Protein AF-D9W3K4-F1 (afdb_monomer)

Nearest PDB structures (foldseek):
  7rah-assembly1_E  TM=6.474E-01  e=9.647E-01  Bordetella pertussis
  3hda-assembly1_P  TM=4.214E-01  e=2.212E+00  Dickeya chrysanthemi
  6ria-assembly1_P  TM=2.589E-01  e=3.083E+00  Thermus thermophilus

pLDDT: mean 87.15, std 13.41, range [36.34, 98.5]

Sequence (123 aa):
MHGTGHTVLCAGEGVTRIVADLGDRNDTAQNDTDLPSDLVGGLGNDILVGGDGPDRLTDSDGWTTATVITVTMVGRGGNDTVISRNGGFDRISCGPGFDVLVADRAPRDSLVLPNTCEFVQRF

Structure (mmCIF, N/CA/C/O backbone):
data_AF-D9W3K4-F1
#
_entry.id   AF-D9W3K4-F1
#
loop_
_atom_site.group_PDB
_atom_site.id
_atom_site.type_symbol
_atom_site.label_atom_id
_atom_site.label_alt_id
_atom_site.label_comp_id
_atom_site.label_asym_id
_atom_site.label_entity_id
_atom_site.label_seq_id
_atom_site.pdbx_PDB_ins_code
_atom_site.Cartn_x
_atom_site.Cartn_y
_atom_site.Cartn_z
_atom_site.occupancy
_atom_site.B_iso_or_equiv
_atom_site.auth_seq_id
_atom_site.auth_comp_id
_atom_site.auth_asym_id
_atom_site.auth_atom_id
_atom_site.pdbx_PDB_model_num
ATOM 1 N N . MET A 1 1 ? -10.224 -1.673 -22.204 1.00 36.34 1 MET A N 1
ATOM 2 C CA . MET A 1 1 ? -11.403 -2.443 -21.763 1.00 36.34 1 MET A CA 1
ATOM 3 C C . MET A 1 1 ? -11.210 -2.667 -20.277 1.00 36.34 1 MET A C 1
ATOM 5 O O . MET A 1 1 ? -10.192 -3.229 -19.905 1.00 36.34 1 MET A O 1
ATOM 9 N N . HIS A 1 2 ? -12.073 -2.061 -19.466 1.00 45.84 2 HIS A N 1
ATOM 10 C CA . HIS A 1 2 ? -12.014 -2.046 -18.003 1.00 45.84 2 HIS A CA 1
ATOM 11 C C . HIS A 1 2 ? -12.494 -3.417 -17.501 1.00 45.84 2 HIS A C 1
ATOM 13 O O . HIS A 1 2 ? -13.561 -3.860 -17.933 1.00 45.84 2 HIS A O 1
ATOM 19 N N . GLY A 1 3 ? -11.703 -4.108 -16.678 1.00 46.69 3 GLY A N 1
ATOM 20 C CA . GLY A 1 3 ? -12.115 -5.367 -16.054 1.00 46.69 3 GLY A CA 1
ATOM 21 C C . GLY A 1 3 ? -13.370 -5.158 -15.206 1.00 46.69 3 GLY A C 1
ATOM 22 O O . GLY A 1 3 ? -13.566 -4.093 -14.623 1.00 46.69 3 GLY A O 1
ATOM 23 N N . THR A 1 4 ? -14.260 -6.146 -15.186 1.00 59.69 4 THR A N 1
ATOM 24 C CA . THR A 1 4 ? -15.445 -6.143 -14.325 1.00 59.69 4 THR A CA 1
ATOM 25 C C . THR A 1 4 ? -14.991 -6.085 -12.870 1.00 59.69 4 THR A C 1
ATOM 27 O O . THR A 1 4 ? -14.401 -7.048 -12.392 1.00 59.69 4 THR A O 1
ATOM 30 N N . GLY A 1 5 ? -15.231 -4.968 -12.178 1.00 59.25 5 GLY A N 1
ATOM 31 C CA . GLY A 1 5 ? -14.901 -4.849 -10.759 1.00 59.25 5 GLY A CA 1
ATOM 32 C C . GLY A 1 5 ? -15.585 -5.955 -9.954 1.00 59.25 5 GLY A C 1
ATOM 33 O O . GLY A 1 5 ? -16.790 -6.173 -10.089 1.00 59.25 5 GLY A O 1
ATOM 34 N N . HIS A 1 6 ? -14.815 -6.673 -9.143 1.00 65.12 6 HIS A N 1
ATOM 35 C CA . HIS A 1 6 ? -15.345 -7.643 -8.195 1.00 65.12 6 HIS A CA 1
ATOM 36 C C . HIS A 1 6 ? -15.690 -6.907 -6.895 1.00 65.12 6 HIS A C 1
ATOM 38 O O . HIS A 1 6 ? -14.830 -6.273 -6.295 1.00 65.12 6 HIS A O 1
ATOM 44 N N . THR A 1 7 ? -16.954 -6.960 -6.465 1.00 66.56 7 THR A N 1
ATOM 45 C CA . THR A 1 7 ? -17.395 -6.368 -5.192 1.00 66.56 7 THR A CA 1
ATOM 46 C C . THR A 1 7 ? -17.597 -7.464 -4.154 1.00 66.56 7 THR A C 1
ATOM 48 O O . THR A 1 7 ? -18.355 -8.406 -4.388 1.00 66.56 7 THR A O 1
ATOM 51 N N . VAL A 1 8 ? -16.956 -7.319 -2.994 1.00 64.44 8 VAL A N 1
ATOM 52 C CA . VAL A 1 8 ? -17.142 -8.184 -1.822 1.00 64.44 8 VAL A CA 1
ATOM 53 C C . VAL A 1 8 ? -17.840 -7.370 -0.733 1.00 64.44 8 VAL A C 1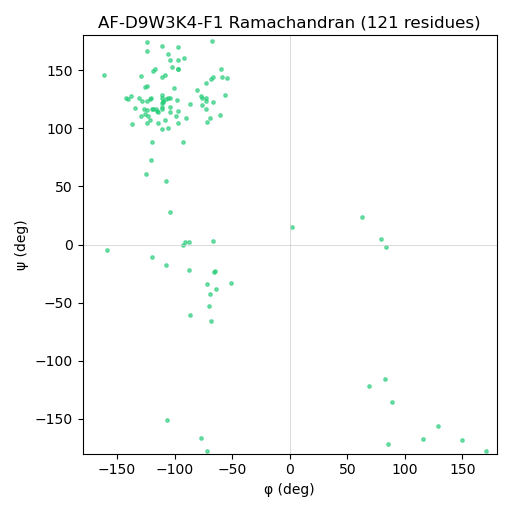
ATOM 55 O O . VAL A 1 8 ? -17.378 -6.288 -0.385 1.00 64.44 8 VAL A O 1
ATOM 58 N N . LEU A 1 9 ? -18.962 -7.871 -0.208 1.00 69.88 9 LEU A N 1
ATOM 59 C CA . LEU A 1 9 ? -19.694 -7.246 0.897 1.00 69.88 9 LEU A CA 1
ATOM 60 C C . LEU A 1 9 ? -19.573 -8.127 2.144 1.00 69.88 9 LEU A C 1
ATOM 62 O O . LEU A 1 9 ? -20.068 -9.254 2.158 1.00 69.88 9 LEU A O 1
ATOM 66 N N . CYS A 1 10 ? -18.943 -7.602 3.191 1.00 67.75 10 CYS A N 1
ATOM 67 C CA . CYS A 1 10 ? -18.844 -8.257 4.494 1.00 67.75 10 CYS A CA 1
ATOM 68 C C . CYS A 1 10 ? -19.928 -7.722 5.444 1.00 67.75 10 CYS A C 1
ATOM 70 O O . CYS A 1 10 ? -20.340 -6.567 5.336 1.00 67.75 10 CYS A O 1
ATOM 72 N N . ALA A 1 11 ? -20.382 -8.538 6.400 1.00 73.88 11 ALA A N 1
ATOM 73 C CA . ALA A 1 11 ? -21.176 -8.026 7.517 1.00 73.88 11 ALA A CA 1
ATOM 74 C C . ALA A 1 11 ? -20.273 -7.117 8.365 1.00 73.88 11 ALA A C 1
ATOM 76 O O . ALA A 1 11 ? -19.222 -7.567 8.799 1.00 73.88 11 ALA A O 1
ATOM 77 N N . GLY A 1 12 ? -20.640 -5.848 8.561 1.00 69.25 12 GLY A N 1
ATOM 78 C CA . GLY A 1 12 ? -19.751 -4.865 9.199 1.00 69.25 12 GLY A CA 1
ATOM 79 C C . GLY A 1 12 ? -19.407 -5.163 10.664 1.00 69.25 12 GLY A C 1
ATOM 80 O O . GLY A 1 12 ? -18.369 -4.722 11.146 1.00 69.25 12 GLY A O 1
ATOM 81 N N . GLU A 1 13 ? -20.233 -5.934 11.380 1.00 80.69 13 GLU A N 1
ATOM 82 C CA . GLU A 1 13 ? -19.939 -6.305 12.767 1.00 80.69 13 GLU A CA 1
ATOM 83 C C . GLU A 1 13 ? -18.891 -7.419 12.854 1.00 80.69 13 GLU A C 1
ATOM 85 O O . GLU A 1 13 ? -19.032 -8.490 12.263 1.00 80.69 13 GLU A O 1
ATOM 90 N N . GLY A 1 14 ? -17.847 -7.172 13.646 1.00 84.56 14 GLY A N 1
ATOM 91 C CA . GLY A 1 14 ? -16.795 -8.148 13.934 1.00 84.56 14 GLY A CA 1
ATOM 92 C C . GLY A 1 14 ? -15.688 -8.235 12.882 1.00 84.56 14 GLY A C 1
ATOM 93 O O . GLY A 1 14 ? -14.725 -8.970 13.100 1.00 84.56 14 GLY A O 1
ATOM 94 N N . VAL A 1 15 ? -15.773 -7.480 11.781 1.00 89.12 15 VAL A N 1
ATOM 95 C CA . VAL A 1 15 ? -14.646 -7.326 10.851 1.00 89.12 15 VAL A CA 1
ATOM 96 C C . VAL A 1 15 ? -13.602 -6.435 11.508 1.00 89.12 15 VAL A C 1
ATOM 98 O O . VAL A 1 15 ? -13.898 -5.335 11.960 1.00 89.12 15 VAL A O 1
ATOM 101 N N . THR A 1 16 ? -12.372 -6.931 11.576 1.00 92.44 16 THR A N 1
ATOM 102 C CA . THR A 1 16 ? -11.259 -6.250 12.253 1.00 92.44 16 THR A CA 1
ATOM 103 C C . THR A 1 16 ? -10.097 -5.929 11.323 1.00 92.44 16 THR A C 1
ATOM 105 O O . THR A 1 16 ? -9.181 -5.219 11.731 1.00 92.44 16 THR A O 1
ATOM 108 N N . ARG A 1 17 ? -10.102 -6.475 10.100 1.00 93.44 17 ARG A N 1
ATOM 109 C CA . ARG A 1 17 ? -9.043 -6.284 9.110 1.00 93.44 17 ARG A CA 1
ATOM 110 C C . ARG A 1 17 ? -9.525 -6.626 7.704 1.00 93.44 17 ARG A C 1
ATOM 112 O O . ARG A 1 17 ? -10.300 -7.567 7.528 1.00 93.44 17 ARG A O 1
ATOM 119 N N . ILE A 1 18 ? -9.009 -5.900 6.722 1.00 93.31 18 ILE A N 1
ATOM 120 C CA . ILE A 1 18 ? -9.128 -6.200 5.294 1.00 93.31 18 ILE A CA 1
ATOM 121 C C . ILE A 1 18 ? -7.821 -6.852 4.837 1.00 93.31 18 ILE A C 1
ATOM 123 O O . ILE A 1 18 ? -6.746 -6.384 5.186 1.00 93.31 18 ILE A O 1
ATOM 127 N N . VAL A 1 19 ? -7.888 -7.939 4.072 1.00 94.56 19 VAL A N 1
ATOM 128 C CA . VAL A 1 19 ? -6.697 -8.570 3.482 1.00 94.56 19 VAL A CA 1
ATOM 129 C C . VAL A 1 19 ? -6.970 -8.797 2.005 1.00 94.56 19 VAL A C 1
ATOM 131 O O . VAL A 1 19 ? -7.984 -9.412 1.665 1.00 94.56 19 VAL A O 1
ATOM 134 N N . ALA A 1 20 ? -6.086 -8.301 1.143 1.00 93.38 20 ALA A N 1
ATOM 135 C CA . ALA A 1 20 ? -6.188 -8.456 -0.301 1.00 93.38 20 ALA A CA 1
ATOM 136 C C . ALA A 1 20 ? -4.820 -8.774 -0.915 1.00 93.38 20 ALA A C 1
ATOM 138 O O . ALA A 1 20 ? -3.849 -8.055 -0.695 1.00 93.38 20 ALA A O 1
ATOM 139 N N . ASP A 1 21 ? -4.781 -9.844 -1.703 1.00 93.56 21 ASP A N 1
ATOM 140 C CA . ASP A 1 21 ? -3.668 -10.217 -2.575 1.00 93.56 21 ASP A CA 1
ATOM 141 C C . ASP A 1 21 ? -4.182 -10.107 -4.011 1.00 93.56 21 ASP A C 1
ATOM 143 O O . ASP A 1 21 ? -5.152 -10.786 -4.370 1.00 93.56 21 ASP A O 1
ATOM 147 N N . LEU 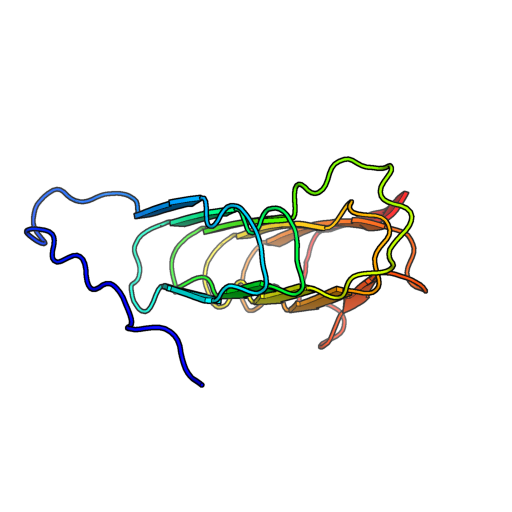A 1 22 ? -3.622 -9.166 -4.772 1.00 90.94 22 LEU A N 1
ATOM 148 C CA . LEU A 1 22 ? -4.146 -8.788 -6.085 1.00 90.94 22 LEU A CA 1
ATOM 149 C C . LEU A 1 22 ? -3.579 -9.659 -7.214 1.00 90.94 22 LEU A C 1
ATOM 151 O O . LEU A 1 22 ? -4.256 -9.876 -8.216 1.00 90.94 22 LEU A O 1
ATOM 155 N N . GLY A 1 23 ? -2.429 -10.298 -6.990 1.00 89.50 23 GLY A N 1
ATOM 156 C CA . GLY A 1 23 ? -1.887 -11.303 -7.893 1.00 89.50 23 GLY A CA 1
ATOM 157 C C . GLY A 1 23 ? -1.117 -10.722 -9.080 1.00 89.50 23 GLY A C 1
ATOM 158 O O . GLY A 1 23 ? -0.003 -10.237 -8.911 1.00 89.50 23 GLY A O 1
ATOM 159 N N . ASP A 1 24 ? -1.611 -10.937 -10.301 1.00 86.06 24 ASP A N 1
ATOM 160 C CA . ASP A 1 24 ? -0.930 -10.564 -11.545 1.00 86.06 24 ASP A CA 1
ATOM 161 C C . ASP A 1 24 ? -1.712 -9.519 -12.345 1.00 86.06 24 ASP A C 1
ATOM 163 O O . ASP A 1 24 ? -2.935 -9.597 -12.443 1.00 86.06 24 ASP A O 1
ATOM 167 N N . ARG A 1 25 ? -0.964 -8.709 -13.109 1.00 88.56 25 ARG A N 1
ATOM 168 C CA . ARG A 1 25 ? -1.405 -7.565 -13.930 1.00 88.56 25 ARG A CA 1
ATOM 169 C C . ARG A 1 25 ? -1.482 -6.284 -13.101 1.00 88.56 25 ARG A C 1
ATOM 171 O O . ARG A 1 25 ? -0.913 -6.184 -12.038 1.00 88.56 25 ARG A O 1
ATOM 178 N N . ASN A 1 26 ? -2.040 -5.244 -13.713 1.00 91.38 26 ASN A N 1
ATOM 179 C CA . ASN A 1 26 ? -2.159 -3.941 -13.085 1.00 91.38 26 ASN A CA 1
ATOM 180 C C . ASN A 1 26 ? -3.489 -3.906 -12.340 1.00 91.38 26 ASN A C 1
ATOM 182 O O . ASN A 1 26 ? -4.544 -3.825 -12.987 1.00 91.38 26 ASN A O 1
ATOM 186 N N . ASP A 1 27 ? -3.425 -3.934 -11.020 1.00 92.50 27 ASP A N 1
ATOM 187 C CA . ASP A 1 27 ? -4.580 -3.980 -10.144 1.00 92.50 27 ASP A CA 1
ATOM 188 C C . ASP A 1 27 ? -4.767 -2.676 -9.361 1.00 92.50 27 ASP A C 1
ATOM 190 O O . ASP A 1 27 ? -3.974 -1.729 -9.397 1.00 92.50 27 ASP A O 1
ATOM 194 N N . THR A 1 28 ? -5.906 -2.567 -8.684 1.00 94.75 28 THR A N 1
ATOM 195 C CA . THR A 1 28 ? -6.208 -1.433 -7.810 1.00 94.75 28 THR A CA 1
ATOM 196 C C . THR A 1 28 ? -6.958 -1.922 -6.587 1.00 94.75 28 THR A C 1
ATOM 198 O O . THR A 1 28 ? -8.015 -2.542 -6.710 1.00 94.75 28 THR A O 1
ATOM 201 N N . ALA A 1 29 ? -6.435 -1.588 -5.411 1.00 94.25 29 ALA A N 1
ATOM 202 C CA . ALA A 1 29 ? -7.090 -1.802 -4.131 1.00 94.25 29 ALA A CA 1
ATOM 203 C C . ALA A 1 29 ? -7.173 -0.490 -3.356 1.00 94.25 29 ALA A C 1
ATOM 205 O O . ALA A 1 29 ? -6.205 0.267 -3.280 1.00 94.25 29 ALA A O 1
ATOM 206 N N . GLN A 1 30 ? -8.342 -0.241 -2.772 1.00 95.50 30 GLN A N 1
ATOM 207 C CA . GLN A 1 30 ? -8.603 0.949 -1.978 1.00 95.50 30 GLN A CA 1
ATOM 208 C C . GLN A 1 30 ? -9.441 0.594 -0.753 1.00 95.50 30 GLN A C 1
ATOM 210 O O . GLN A 1 30 ? -10.528 0.027 -0.878 1.00 95.50 30 GLN A O 1
ATOM 215 N N . ASN A 1 31 ? -8.932 0.952 0.420 1.00 94.44 31 ASN A N 1
ATOM 216 C CA . ASN A 1 31 ? -9.647 0.891 1.683 1.00 94.44 31 ASN A CA 1
ATOM 217 C C . ASN A 1 31 ? -10.231 2.276 2.010 1.00 94.44 31 ASN A C 1
ATOM 219 O O . ASN A 1 31 ? -9.498 3.232 2.233 1.00 94.44 31 ASN A O 1
ATOM 223 N N . ASP A 1 32 ? -11.558 2.394 2.040 1.00 93.75 32 ASP A N 1
ATOM 224 C CA . ASP A 1 32 ? -12.268 3.636 2.399 1.00 93.75 32 ASP A CA 1
ATOM 225 C C . ASP A 1 32 ? -12.856 3.583 3.819 1.00 93.75 32 ASP A C 1
ATOM 227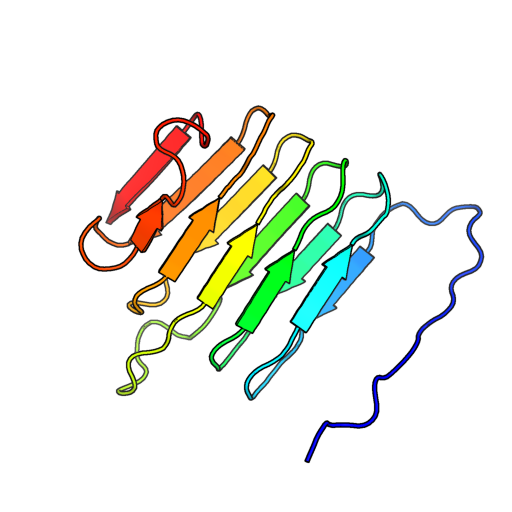 O O . ASP A 1 32 ? -13.886 4.194 4.107 1.00 93.75 32 ASP A O 1
ATOM 231 N N . THR A 1 33 ? -12.231 2.803 4.701 1.00 92.56 33 THR A N 1
ATOM 232 C CA . THR A 1 33 ? -12.655 2.617 6.094 1.00 92.56 33 THR A CA 1
ATOM 233 C C . THR A 1 33 ? -11.524 2.953 7.066 1.00 92.56 33 THR A C 1
ATOM 235 O O . THR A 1 33 ? -10.391 3.201 6.663 1.00 92.56 33 THR A O 1
ATOM 238 N N . ASP A 1 34 ? -11.828 2.937 8.360 1.00 94.12 34 ASP A N 1
ATOM 239 C CA . ASP A 1 34 ? -10.859 3.019 9.458 1.00 94.12 34 ASP A CA 1
ATOM 240 C C . ASP A 1 34 ? -10.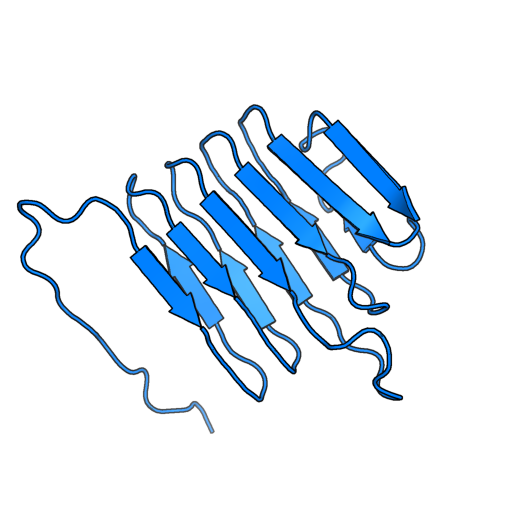313 1.640 9.877 1.00 94.12 34 ASP A C 1
ATOM 242 O O . ASP A 1 34 ? -9.527 1.528 10.822 1.00 94.12 34 ASP A O 1
ATOM 246 N N . LEU A 1 35 ? -10.727 0.568 9.191 1.00 94.25 35 LEU A N 1
ATOM 247 C CA . LEU A 1 35 ? -10.217 -0.767 9.460 1.00 94.25 35 LEU A CA 1
ATOM 248 C C . LEU A 1 35 ? -8.777 -0.885 8.957 1.00 94.25 35 LEU A C 1
ATOM 250 O O . LEU A 1 35 ? -8.500 -0.475 7.833 1.00 94.25 35 LEU A O 1
ATOM 254 N N . PRO A 1 36 ? -7.887 -1.538 9.721 1.00 97.06 36 PRO A N 1
ATOM 255 C CA . PRO A 1 36 ? -6.580 -1.946 9.222 1.00 97.06 36 PRO A CA 1
ATOM 256 C C . PRO A 1 36 ? -6.694 -2.789 7.946 1.00 97.06 36 PRO A C 1
ATOM 258 O O . PRO A 1 36 ? -7.560 -3.668 7.859 1.00 97.06 36 PRO A O 1
ATOM 261 N N . SER A 1 37 ? -5.771 -2.613 7.007 1.00 97.25 37 SER A N 1
ATOM 262 C CA . SER A 1 37 ? -5.679 -3.413 5.788 1.00 97.25 37 SER A CA 1
ATOM 263 C C . SER A 1 37 ? -4.279 -3.966 5.537 1.00 97.25 37 SER A C 1
ATOM 265 O O . SER A 1 37 ? -3.279 -3.329 5.848 1.00 97.25 37 SER A O 1
ATOM 267 N N . ASP A 1 38 ? -4.218 -5.170 4.973 1.00 97.50 38 ASP A N 1
ATOM 268 C CA . ASP A 1 38 ? -3.010 -5.763 4.407 1.00 97.50 38 ASP A CA 1
ATOM 269 C C . ASP A 1 38 ? -3.231 -5.899 2.896 1.00 97.50 38 ASP A C 1
ATOM 271 O O . ASP A 1 38 ? -3.997 -6.761 2.454 1.00 97.50 38 ASP A O 1
ATOM 275 N N . LEU A 1 39 ? -2.608 -5.019 2.112 1.00 96.94 39 LEU A N 1
ATOM 276 C CA . LEU A 1 39 ? -2.749 -4.959 0.658 1.00 96.94 39 LEU A CA 1
ATOM 277 C C . LEU A 1 39 ? -1.435 -5.382 -0.004 1.00 96.94 39 LEU A C 1
ATOM 279 O O . LEU A 1 39 ? -0.390 -4.765 0.225 1.00 96.94 39 LEU A O 1
ATOM 283 N N . VAL A 1 40 ? -1.499 -6.425 -0.831 1.00 95.25 40 VAL A N 1
ATOM 284 C CA . VAL A 1 40 ? -0.366 -6.967 -1.589 1.00 95.25 40 VAL A CA 1
ATOM 285 C C . VAL A 1 40 ? -0.639 -6.803 -3.082 1.00 95.25 40 VAL A C 1
ATOM 287 O O . VAL A 1 40 ? -1.600 -7.379 -3.585 1.00 95.25 40 VAL A O 1
ATOM 290 N N . GLY A 1 41 ? 0.190 -6.009 -3.769 1.00 91.75 41 GLY A N 1
ATOM 291 C CA . GLY A 1 41 ? 0.039 -5.726 -5.206 1.00 91.75 41 GLY A CA 1
ATOM 292 C C . GLY A 1 41 ? 0.354 -6.936 -6.080 1.00 91.75 41 GLY A C 1
ATOM 293 O O . GLY A 1 41 ? -0.494 -7.405 -6.828 1.00 91.75 41 GLY A O 1
ATOM 294 N N . GLY A 1 42 ? 1.534 -7.526 -5.884 1.00 89.31 42 GLY A N 1
ATOM 295 C CA . GLY A 1 42 ? 1.970 -8.663 -6.683 1.00 89.31 42 GLY A CA 1
ATOM 296 C C . GLY A 1 42 ? 2.712 -8.202 -7.936 1.00 89.31 42 GLY A C 1
ATOM 297 O O . GLY A 1 42 ? 3.621 -7.389 -7.843 1.00 89.31 42 GLY A O 1
ATOM 298 N N . LEU A 1 43 ? 2.428 -8.793 -9.097 1.00 86.88 43 LEU A N 1
ATOM 299 C CA . LEU A 1 43 ? 3.128 -8.469 -10.341 1.00 86.88 43 LEU A CA 1
ATOM 300 C C . LEU A 1 43 ? 2.334 -7.489 -11.198 1.00 86.88 43 LEU A C 1
ATOM 302 O O . LEU A 1 43 ? 1.427 -7.914 -11.908 1.00 86.88 43 LEU A O 1
ATOM 306 N N . GLY A 1 44 ? 2.818 -6.261 -11.328 1.00 88.25 44 GLY A N 1
ATOM 307 C CA . GLY A 1 44 ? 2.317 -5.309 -12.312 1.00 88.25 44 GLY A CA 1
ATOM 308 C C . GLY A 1 44 ? 2.447 -3.875 -11.837 1.00 88.25 44 GLY A C 1
ATOM 309 O O . GLY A 1 44 ? 3.173 -3.578 -10.899 1.00 88.25 44 GLY A O 1
ATOM 310 N N . ASN A 1 45 ? 1.796 -2.955 -12.544 1.00 91.19 45 ASN A N 1
ATOM 311 C CA . ASN A 1 45 ? 1.745 -1.556 -12.128 1.00 91.19 45 ASN A CA 1
ATOM 312 C C . ASN A 1 45 ? 0.492 -1.332 -11.284 1.00 91.19 45 ASN A C 1
ATOM 314 O O . ASN A 1 45 ? -0.559 -0.973 -11.826 1.00 91.19 45 ASN A O 1
ATOM 318 N N . ASP A 1 46 ? 0.616 -1.560 -9.983 1.00 93.62 46 ASP A N 1
ATOM 319 C CA . ASP A 1 46 ? -0.511 -1.543 -9.057 1.00 93.62 46 ASP A CA 1
ATOM 320 C C . ASP A 1 46 ? -0.753 -0.180 -8.409 1.00 93.62 46 ASP A C 1
ATOM 322 O O . ASP A 1 46 ? 0.117 0.699 -8.342 1.00 93.62 46 ASP A O 1
ATOM 326 N N . ILE A 1 47 ? -1.972 -0.015 -7.899 1.00 96.00 47 ILE A N 1
ATOM 327 C CA . ILE A 1 47 ? -2.367 1.110 -7.054 1.00 96.00 47 ILE A CA 1
ATOM 328 C C . ILE A 1 47 ? -2.900 0.551 -5.734 1.00 96.00 47 ILE A C 1
ATOM 330 O O . ILE A 1 47 ? -3.979 -0.042 -5.697 1.00 96.00 47 ILE A O 1
ATOM 334 N N . LEU A 1 48 ? -2.153 0.765 -4.652 1.00 97.31 48 LEU A N 1
ATOM 335 C CA . LEU A 1 48 ? -2.508 0.337 -3.300 1.00 97.31 48 LEU A CA 1
ATOM 336 C C . LEU A 1 48 ? -2.822 1.565 -2.446 1.00 97.31 48 LEU A C 1
ATOM 338 O O . LEU A 1 48 ? -1.963 2.427 -2.246 1.00 97.31 48 LEU A O 1
ATOM 342 N N . VAL A 1 49 ? -4.053 1.650 -1.949 1.00 97.62 49 VAL A N 1
ATOM 343 C CA . VAL A 1 49 ? -4.525 2.779 -1.145 1.00 97.62 49 VAL A CA 1
ATOM 344 C C . VAL A 1 49 ? -5.093 2.266 0.177 1.00 97.62 49 VAL A C 1
ATOM 346 O O . VAL A 1 49 ? -6.127 1.595 0.191 1.00 97.62 49 VAL A O 1
ATOM 349 N N . GLY A 1 50 ? -4.408 2.592 1.270 1.00 97.56 50 GLY A N 1
ATOM 350 C CA . GLY A 1 50 ? -4.864 2.394 2.641 1.00 97.56 50 GLY A CA 1
ATOM 351 C C . GLY A 1 50 ? -6.064 3.274 3.011 1.00 97.56 50 GLY A C 1
ATOM 352 O O . GLY A 1 50 ? -6.552 4.072 2.202 1.00 97.56 50 GLY A O 1
ATOM 353 N N . GLY A 1 51 ? -6.577 3.064 4.216 1.00 96.75 51 GLY A N 1
ATOM 354 C CA . GLY A 1 51 ? -7.669 3.789 4.849 1.00 96.75 51 GLY A CA 1
ATOM 355 C C . GLY A 1 51 ? -7.175 4.720 5.957 1.00 96.75 51 GLY A C 1
ATOM 356 O O . GLY A 1 51 ? -6.080 5.254 5.892 1.00 96.75 51 GLY A O 1
ATOM 357 N N . ASP A 1 52 ? -8.009 4.962 6.966 1.00 96.56 52 ASP A N 1
ATOM 358 C CA . ASP A 1 52 ? -7.632 5.794 8.127 1.00 96.56 52 ASP A CA 1
ATOM 359 C C . ASP A 1 52 ? -7.051 4.959 9.294 1.00 96.56 52 ASP A C 1
ATOM 361 O O . ASP A 1 52 ? -6.738 5.488 10.367 1.00 96.56 52 ASP A O 1
ATOM 365 N N . GLY A 1 53 ? -6.980 3.637 9.112 1.00 96.75 53 GLY A N 1
ATOM 366 C CA . GLY A 1 53 ? -6.453 2.677 10.076 1.00 96.75 53 GLY A CA 1
ATOM 367 C C . GLY A 1 53 ? -4.993 2.303 9.790 1.00 96.75 53 GLY A C 1
ATOM 368 O O . GLY A 1 53 ? -4.470 2.616 8.738 1.00 96.75 53 GLY A O 1
ATOM 369 N N . PRO A 1 54 ? -4.310 1.596 10.708 1.00 98.00 54 PRO A N 1
ATOM 370 C CA . PRO A 1 54 ? -2.922 1.185 10.499 1.00 98.00 54 PRO A CA 1
ATOM 371 C C . PRO A 1 54 ? -2.808 0.111 9.409 1.00 98.00 54 PRO A C 1
ATOM 373 O O . PRO A 1 54 ? -3.162 -1.057 9.637 1.00 98.00 54 PRO A O 1
ATOM 376 N N . ASP A 1 55 ? -2.266 0.492 8.258 1.00 98.50 55 ASP A N 1
ATOM 377 C CA . ASP A 1 55 ? -2.222 -0.339 7.063 1.00 98.50 55 ASP A CA 1
ATOM 378 C C . ASP A 1 55 ? -0.847 -0.950 6.784 1.00 98.50 55 ASP A C 1
ATOM 380 O O . ASP A 1 55 ? 0.210 -0.513 7.250 1.00 98.50 55 ASP A O 1
ATOM 384 N N . ARG A 1 56 ? -0.859 -2.027 6.001 1.00 98.12 56 ARG A N 1
ATOM 385 C CA . ARG A 1 56 ? 0.326 -2.706 5.486 1.00 98.12 56 ARG A CA 1
ATOM 386 C C . ARG A 1 56 ? 0.218 -2.764 3.972 1.00 98.12 56 ARG A C 1
ATOM 388 O O . ARG A 1 56 ? -0.528 -3.577 3.434 1.00 98.12 56 ARG A O 1
ATOM 395 N N . LEU A 1 57 ? 0.987 -1.920 3.294 1.00 97.81 57 LEU A N 1
ATOM 396 C CA . LEU A 1 57 ? 1.054 -1.876 1.836 1.00 97.81 57 LEU A CA 1
ATOM 397 C C . LEU A 1 57 ? 2.351 -2.538 1.394 1.00 97.81 57 LEU A C 1
ATOM 399 O O . LEU A 1 57 ? 3.437 -2.110 1.787 1.00 97.81 57 LEU A O 1
ATOM 403 N N . THR A 1 58 ? 2.249 -3.617 0.629 1.00 95.25 58 THR A N 1
ATOM 404 C CA . THR A 1 58 ? 3.418 -4.366 0.166 1.00 95.25 58 THR A CA 1
ATOM 405 C C . THR A 1 58 ? 3.355 -4.547 -1.334 1.00 95.25 58 THR A C 1
ATOM 407 O O . THR A 1 58 ? 2.421 -5.150 -1.858 1.00 95.25 58 THR A O 1
ATOM 410 N N . ASP A 1 59 ? 4.402 -4.094 -2.007 1.00 86.94 59 ASP A N 1
ATOM 411 C CA . ASP A 1 59 ? 4.717 -4.584 -3.334 1.00 86.94 59 ASP A CA 1
ATOM 412 C C . ASP A 1 59 ? 5.783 -5.677 -3.214 1.00 86.94 59 ASP A C 1
ATOM 414 O O . ASP A 1 59 ? 6.946 -5.426 -2.879 1.00 86.94 59 ASP A O 1
ATOM 418 N N . SER A 1 60 ? 5.333 -6.919 -3.378 1.00 69.50 60 SER A N 1
ATOM 419 C CA . SER A 1 60 ? 6.167 -8.113 -3.335 1.00 69.50 60 SER A CA 1
ATOM 420 C C . SER A 1 60 ? 6.330 -8.691 -4.729 1.00 69.50 60 SER A C 1
ATOM 422 O O . SER A 1 60 ? 6.044 -9.873 -4.948 1.00 69.50 60 SER A O 1
ATOM 424 N N . ASP A 1 61 ? 6.787 -7.902 -5.686 1.00 65.62 61 ASP A N 1
ATOM 425 C CA . ASP A 1 61 ? 7.391 -8.533 -6.838 1.00 65.62 61 ASP A CA 1
ATOM 426 C C . ASP A 1 61 ? 8.705 -9.228 -6.399 1.00 65.62 61 ASP A C 1
ATOM 428 O O . ASP A 1 61 ? 9.430 -8.866 -5.459 1.00 65.62 61 ASP A O 1
ATOM 432 N N . GLY A 1 62 ? 8.978 -10.375 -7.006 1.00 53.94 62 GLY A N 1
ATOM 433 C CA . GLY A 1 62 ? 10.219 -11.072 -6.725 1.00 53.94 62 GLY A CA 1
ATOM 434 C C . GLY A 1 62 ? 11.355 -10.290 -7.364 1.00 53.94 62 GLY A C 1
ATOM 435 O O . GLY A 1 62 ? 11.452 -10.415 -8.578 1.00 53.94 62 GLY A O 1
ATOM 436 N N . TRP A 1 63 ? 12.167 -9.566 -6.569 1.00 54.97 63 TRP A N 1
ATOM 437 C CA . TRP A 1 63 ? 13.542 -8.982 -6.702 1.00 54.97 63 TRP A CA 1
ATOM 438 C C . TRP A 1 63 ? 14.364 -9.119 -8.015 1.00 54.97 63 TRP A C 1
ATOM 440 O O . TRP A 1 63 ? 15.585 -8.953 -8.030 1.00 54.97 63 TRP A O 1
ATOM 450 N N . THR A 1 64 ? 13.759 -9.497 -9.128 1.00 52.88 64 THR A N 1
ATOM 451 C CA . THR A 1 64 ? 14.381 -10.295 -10.192 1.00 52.88 64 THR A CA 1
ATOM 452 C C . THR A 1 64 ? 13.698 -10.167 -11.549 1.00 52.88 64 THR A C 1
ATOM 454 O O . THR A 1 64 ? 14.210 -10.734 -12.518 1.00 52.88 64 THR A O 1
ATOM 457 N N . THR A 1 65 ? 12.574 -9.457 -11.686 1.00 54.69 65 THR A N 1
ATOM 458 C CA . THR A 1 65 ? 11.917 -9.404 -12.995 1.00 54.69 65 THR A CA 1
ATOM 459 C C . THR A 1 65 ? 12.610 -8.387 -13.908 1.00 54.69 65 THR A C 1
ATOM 461 O O . THR A 1 65 ? 12.940 -7.270 -13.529 1.00 54.69 65 THR A O 1
ATOM 464 N N . ALA A 1 66 ? 12.890 -8.798 -15.146 1.00 55.84 66 ALA A N 1
ATOM 465 C CA . ALA A 1 66 ? 13.570 -7.991 -16.163 1.00 55.84 66 ALA A CA 1
ATOM 466 C C . ALA A 1 66 ? 12.748 -6.777 -16.651 1.00 55.84 66 ALA A C 1
ATOM 468 O O . ALA A 1 66 ? 13.174 -6.075 -17.570 1.00 55.84 66 ALA A O 1
ATOM 469 N N . THR A 1 67 ? 11.567 -6.552 -16.070 1.00 67.94 67 THR A N 1
ATOM 470 C CA . THR A 1 67 ? 10.637 -5.492 -16.445 1.00 67.94 67 THR A CA 1
ATOM 471 C C . THR A 1 67 ? 10.613 -4.464 -15.336 1.00 67.94 67 THR A C 1
ATOM 473 O O . THR A 1 67 ? 10.329 -4.777 -14.190 1.00 67.94 67 THR A O 1
ATOM 476 N N . VAL A 1 68 ? 10.910 -3.225 -15.699 1.00 73.19 68 VAL A N 1
ATOM 477 C CA . VAL A 1 68 ? 10.760 -2.095 -14.794 1.00 73.19 68 VAL A CA 1
ATOM 478 C C . VAL A 1 68 ? 9.267 -1.813 -14.628 1.00 73.19 68 VAL A C 1
ATOM 480 O O . VAL A 1 68 ? 8.608 -1.470 -15.612 1.00 73.19 68 VAL A O 1
ATOM 483 N N . ILE A 1 69 ? 8.759 -1.965 -13.407 1.00 83.81 69 ILE A N 1
ATOM 484 C CA . ILE A 1 69 ? 7.383 -1.630 -13.027 1.00 83.81 69 ILE A CA 1
ATOM 485 C C . ILE A 1 69 ? 7.342 -0.337 -12.203 1.00 83.81 69 ILE A C 1
ATOM 487 O O . ILE A 1 69 ? 8.371 0.154 -11.732 1.00 83.81 69 ILE A O 1
ATOM 491 N N . THR A 1 70 ? 6.151 0.236 -12.085 1.00 90.44 70 THR A N 1
ATOM 492 C CA . THR A 1 70 ? 5.852 1.412 -11.272 1.00 90.44 70 THR A CA 1
ATOM 493 C C . THR A 1 70 ? 4.579 1.149 -10.491 1.00 90.44 70 THR A C 1
ATOM 495 O O . THR A 1 70 ? 3.500 1.051 -11.082 1.00 90.44 70 THR A O 1
ATOM 498 N N . VAL A 1 71 ? 4.702 1.138 -9.171 1.00 92.44 71 VAL A N 1
ATOM 499 C CA . VAL A 1 71 ? 3.584 1.005 -8.240 1.00 92.44 71 VAL A CA 1
ATOM 500 C C . VAL A 1 71 ? 3.318 2.332 -7.536 1.00 92.44 71 VAL A C 1
ATOM 502 O O . VAL A 1 71 ? 4.216 3.144 -7.286 1.00 92.44 71 VAL A O 1
ATOM 505 N N . THR A 1 72 ? 2.043 2.593 -7.256 1.00 95.81 72 THR A N 1
ATOM 506 C CA . THR A 1 72 ? 1.615 3.726 -6.429 1.00 95.81 72 THR A CA 1
ATOM 507 C C . THR A 1 72 ? 1.085 3.217 -5.097 1.00 95.81 72 THR A C 1
ATOM 509 O O . THR A 1 72 ? 0.123 2.455 -5.069 1.00 95.81 72 THR A O 1
ATOM 512 N N . MET A 1 73 ? 1.682 3.675 -3.998 1.00 96.75 73 MET A N 1
ATOM 513 C CA . MET A 1 73 ? 1.289 3.318 -2.632 1.00 96.75 73 MET A CA 1
ATOM 514 C C . MET A 1 73 ? 0.908 4.565 -1.839 1.00 96.75 73 MET A C 1
ATOM 516 O O . MET A 1 73 ? 1.696 5.512 -1.743 1.00 96.75 73 MET A O 1
ATOM 520 N N . VAL A 1 74 ? -0.295 4.564 -1.266 1.00 97.56 74 VAL A N 1
ATOM 521 C CA . VAL A 1 74 ? -0.824 5.668 -0.459 1.00 97.56 74 VAL A CA 1
ATOM 522 C C . VAL A 1 74 ? -1.337 5.122 0.870 1.00 97.56 74 VAL A C 1
ATOM 524 O O . VAL A 1 74 ? -2.347 4.433 0.861 1.00 97.56 74 VAL A O 1
ATOM 527 N N . GLY A 1 75 ? -0.667 5.427 1.983 1.00 96.06 75 GLY A N 1
ATOM 528 C CA . GLY A 1 75 ? -1.072 4.975 3.324 1.00 96.06 75 GLY A CA 1
ATOM 529 C C . GLY A 1 75 ? -2.358 5.647 3.813 1.00 96.06 75 GLY A C 1
ATOM 530 O O . GLY A 1 75 ? -3.290 4.968 4.207 1.00 96.06 75 GLY A O 1
ATOM 531 N N . ARG A 1 76 ? -2.475 6.963 3.578 1.00 96.25 76 ARG A N 1
ATOM 532 C CA . ARG A 1 76 ? -3.513 7.854 4.125 1.00 96.25 76 ARG A CA 1
ATOM 533 C C . ARG A 1 76 ? -3.319 8.041 5.632 1.00 96.25 76 ARG A C 1
ATOM 535 O O . ARG A 1 76 ? -2.331 8.665 5.993 1.00 96.25 76 ARG A O 1
ATOM 542 N N . GLY A 1 77 ? -4.299 7.718 6.467 1.00 95.31 77 GLY A N 1
ATOM 543 C CA . GLY A 1 77 ? -4.241 7.998 7.898 1.00 95.31 77 GLY A CA 1
ATOM 544 C C . GLY A 1 77 ? -3.893 6.746 8.680 1.00 95.31 77 GLY A C 1
ATOM 545 O O . GLY A 1 77 ? -4.263 5.658 8.279 1.00 95.31 77 GLY A O 1
ATOM 546 N N . GLY A 1 78 ? -3.268 6.902 9.841 1.00 96.69 78 GLY A N 1
ATOM 547 C CA . GLY A 1 78 ? -2.929 5.762 10.692 1.00 96.69 78 GLY A CA 1
ATOM 548 C C . GLY A 1 78 ? -1.424 5.618 10.829 1.00 96.69 78 GLY A C 1
ATOM 549 O O . 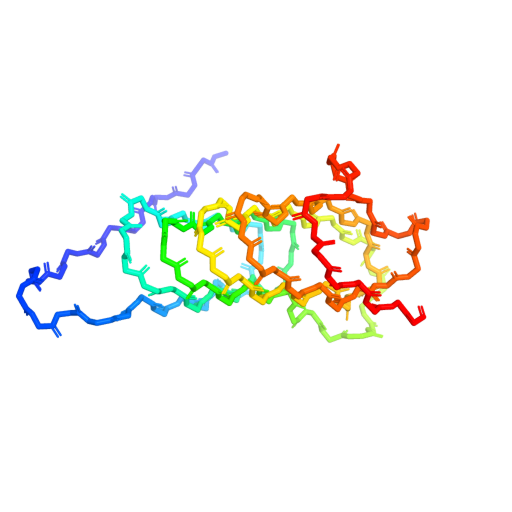GLY A 1 78 ? -0.695 6.558 10.576 1.00 96.69 78 GLY A O 1
ATOM 550 N N . ASN A 1 79 ? -0.961 4.485 11.347 1.00 97.94 79 ASN A N 1
ATOM 551 C CA . ASN A 1 79 ? 0.471 4.206 11.446 1.00 97.94 79 ASN A CA 1
ATOM 552 C C . ASN A 1 79 ? 0.789 3.083 10.472 1.00 97.94 79 ASN A C 1
ATOM 554 O O . ASN A 1 79 ? 0.555 1.907 10.786 1.00 97.94 79 ASN A O 1
ATOM 558 N N . ASP A 1 80 ? 1.316 3.450 9.315 1.00 98.19 80 ASP A N 1
ATOM 559 C CA . ASP A 1 80 ? 1.402 2.554 8.179 1.00 98.19 80 ASP A CA 1
ATOM 560 C C . ASP A 1 80 ? 2.766 1.885 8.069 1.00 98.19 80 ASP A C 1
ATOM 562 O O . ASP A 1 80 ? 3.816 2.404 8.458 1.00 98.19 80 ASP A O 1
ATOM 566 N N . THR A 1 81 ? 2.768 0.683 7.504 1.00 97.94 81 THR A N 1
ATOM 567 C CA . THR A 1 81 ? 3.984 0.008 7.054 1.00 97.94 81 THR A CA 1
ATOM 568 C C . THR A 1 81 ? 3.930 -0.151 5.545 1.00 97.94 81 THR A C 1
ATOM 570 O O . THR A 1 81 ? 3.113 -0.910 5.028 1.00 97.94 81 THR A O 1
ATOM 573 N N . VAL A 1 82 ? 4.846 0.511 4.845 1.00 96.81 82 VAL A N 1
ATOM 574 C CA . VAL A 1 82 ? 4.971 0.438 3.389 1.00 96.81 82 VAL A CA 1
ATOM 575 C C . VAL A 1 82 ? 6.259 -0.294 3.024 1.00 96.81 82 VAL A C 1
ATOM 577 O O . VAL A 1 82 ? 7.341 0.038 3.514 1.00 96.81 82 VAL A O 1
ATOM 580 N N . ILE A 1 83 ? 6.154 -1.307 2.167 1.00 94.88 83 ILE A N 1
ATOM 581 C CA . ILE A 1 83 ? 7.285 -2.091 1.664 1.00 94.88 83 ILE A CA 1
ATOM 582 C C . ILE A 1 83 ? 7.301 -1.986 0.136 1.00 94.88 83 ILE A C 1
ATOM 584 O O . ILE A 1 83 ? 6.480 -2.598 -0.536 1.00 94.88 83 ILE A O 1
ATOM 588 N N . SER A 1 84 ? 8.266 -1.224 -0.379 1.00 91.69 84 SER A N 1
ATOM 589 C CA . SER A 1 84 ? 8.522 -0.942 -1.797 1.00 91.69 84 SER A CA 1
ATOM 590 C C . SER A 1 84 ? 9.933 -1.426 -2.125 1.00 91.69 84 SER A C 1
ATOM 592 O O . SER A 1 84 ? 10.888 -0.663 -2.138 1.00 91.69 84 SER A O 1
ATOM 594 N N . ARG A 1 85 ? 10.140 -2.740 -2.207 1.00 87.69 85 ARG A N 1
ATOM 595 C CA . ARG A 1 85 ? 11.475 -3.296 -2.493 1.00 87.69 85 ARG A CA 1
ATOM 596 C C . ARG A 1 85 ? 11.400 -4.202 -3.694 1.00 87.69 85 ARG A C 1
ATOM 598 O O . ARG A 1 85 ? 11.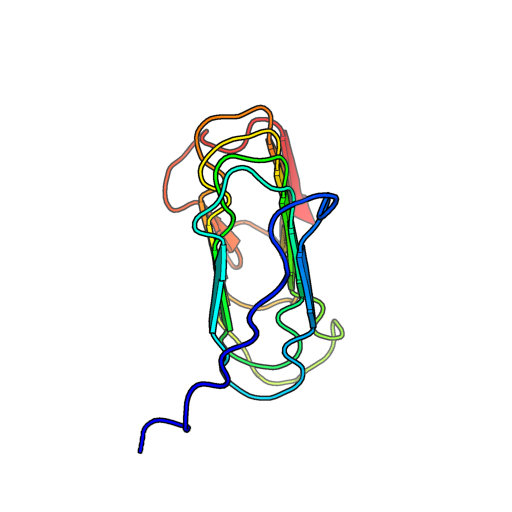667 -5.393 -3.567 1.00 87.69 85 ARG A O 1
ATOM 605 N N . ASN A 1 86 ? 11.011 -3.620 -4.811 1.00 84.31 86 ASN A N 1
ATOM 606 C CA . ASN A 1 86 ? 10.695 -4.322 -6.041 1.00 84.31 86 ASN A CA 1
ATOM 607 C C . ASN A 1 86 ? 11.762 -4.127 -7.139 1.00 84.31 86 ASN A C 1
ATOM 609 O O . ASN A 1 86 ? 11.918 -4.904 -8.080 1.00 84.31 86 ASN A O 1
ATOM 613 N N . GLY A 1 87 ? 12.603 -3.107 -6.988 1.00 84.94 87 GLY A N 1
ATOM 614 C CA . GLY A 1 87 ? 13.551 -2.653 -7.992 1.00 84.94 87 GLY A CA 1
ATOM 615 C C . GLY A 1 87 ? 12.936 -1.792 -9.100 1.00 84.94 87 GLY A C 1
ATOM 616 O O . GLY A 1 87 ? 13.666 -1.436 -10.036 1.00 84.94 87 GLY A O 1
ATOM 617 N N . GLY A 1 88 ? 11.648 -1.464 -8.983 1.00 87.44 88 GLY A N 1
ATOM 618 C CA . GLY A 1 88 ? 10.850 -0.611 -9.853 1.00 87.44 88 GLY A CA 1
ATOM 619 C C . GLY A 1 88 ? 11.107 0.881 -9.646 1.00 87.44 88 GLY A C 1
ATOM 620 O O . GLY A 1 88 ? 12.121 1.283 -9.077 1.00 87.44 88 GLY A O 1
ATOM 621 N N . PHE A 1 89 ? 10.227 1.717 -10.199 1.00 90.94 89 PHE A N 1
ATOM 622 C CA . PHE A 1 89 ? 10.229 3.161 -9.957 1.00 90.94 89 PHE A CA 1
ATOM 623 C C . PHE A 1 89 ? 8.909 3.586 -9.335 1.00 90.94 89 PHE A C 1
ATOM 625 O O . PHE A 1 89 ? 7.980 3.959 -10.062 1.00 90.94 89 PHE A O 1
ATOM 632 N N . ASP A 1 90 ? 8.835 3.540 -8.011 1.00 92.38 90 ASP A N 1
ATOM 633 C CA . ASP A 1 90 ? 7.568 3.668 -7.304 1.00 92.38 90 ASP A CA 1
ATOM 634 C C . ASP A 1 90 ? 7.285 5.082 -6.809 1.00 92.38 90 ASP A C 1
ATOM 636 O O . ASP A 1 90 ? 8.167 5.939 -6.642 1.00 92.38 90 ASP A O 1
ATOM 640 N N . ARG A 1 91 ? 5.998 5.331 -6.568 1.00 94.88 91 ARG A N 1
ATOM 641 C CA . ARG A 1 91 ? 5.478 6.580 -6.015 1.00 94.88 91 ARG A CA 1
ATOM 642 C C . ARG A 1 91 ? 4.779 6.293 -4.705 1.00 94.88 91 ARG A C 1
ATOM 644 O O . ARG A 1 91 ? 3.759 5.613 -4.676 1.00 94.88 91 ARG A O 1
ATOM 651 N N . ILE A 1 92 ? 5.314 6.859 -3.633 1.00 96.06 92 ILE A N 1
ATOM 652 C CA . ILE A 1 92 ? 4.872 6.536 -2.281 1.00 96.06 92 ILE A CA 1
ATOM 653 C C . ILE A 1 92 ? 4.448 7.808 -1.553 1.00 96.06 92 ILE A C 1
ATOM 655 O O . ILE A 1 92 ? 5.129 8.835 -1.608 1.00 96.06 92 ILE A O 1
ATOM 659 N N . SER A 1 93 ? 3.326 7.729 -0.850 1.00 96.44 93 SER A N 1
ATOM 660 C CA . SER A 1 93 ? 2.836 8.746 0.077 1.00 96.44 93 SER A CA 1
ATOM 661 C C . SER A 1 93 ? 2.318 8.037 1.322 1.00 96.44 93 SER A C 1
ATOM 663 O O . SER A 1 93 ? 1.232 7.479 1.252 1.00 96.44 93 SER A O 1
ATOM 665 N N . CYS A 1 94 ? 3.054 8.036 2.438 1.00 96.19 94 CYS A N 1
ATOM 666 C CA . CYS A 1 94 ? 2.553 7.375 3.652 1.00 96.19 94 CYS A CA 1
ATOM 667 C C . CYS A 1 94 ? 1.346 8.149 4.213 1.00 96.19 94 CYS A C 1
ATOM 669 O O . CYS A 1 94 ? 0.224 7.735 3.964 1.00 96.19 94 CYS A O 1
ATOM 671 N N . GLY A 1 95 ? 1.537 9.380 4.687 1.00 95.12 95 GLY A N 1
ATOM 672 C CA . GLY A 1 95 ? 0.427 10.286 4.998 1.00 95.12 95 GLY A CA 1
ATOM 673 C C . GLY A 1 95 ? 0.570 10.842 6.410 1.00 95.12 95 GLY A C 1
ATOM 674 O O . GLY A 1 95 ? 1.697 11.021 6.861 1.00 95.12 95 GLY A O 1
ATOM 675 N N . PRO A 1 96 ? -0.514 11.276 7.074 1.00 94.94 96 PRO A N 1
ATOM 676 C CA . PRO A 1 96 ? -0.474 11.565 8.502 1.00 94.94 96 PRO A CA 1
ATOM 677 C C . PRO A 1 96 ? -0.390 10.283 9.334 1.00 94.94 96 PRO A C 1
ATOM 679 O O . PRO A 1 96 ? -1.312 9.472 9.318 1.00 94.94 96 PRO A O 1
ATOM 682 N N . GLY A 1 97 ? 0.637 10.186 10.172 1.00 94.44 97 GLY A N 1
ATOM 683 C CA . GLY A 1 97 ? 0.867 8.952 10.897 1.00 94.44 97 GLY A CA 1
ATOM 684 C C . GLY A 1 97 ? 2.187 8.910 11.627 1.00 94.44 97 GLY A C 1
ATOM 685 O O . GLY A 1 97 ? 2.941 9.879 11.637 1.00 94.44 97 GLY A O 1
ATOM 686 N N . PHE A 1 98 ? 2.456 7.780 12.270 1.00 96.50 98 PHE A N 1
ATOM 687 C CA . PHE A 1 98 ? 3.824 7.311 12.432 1.00 96.50 98 PHE A CA 1
ATOM 688 C C . PHE A 1 98 ? 4.038 6.141 11.477 1.00 96.50 98 PHE A C 1
ATOM 690 O O . PHE A 1 98 ? 3.666 5.004 11.779 1.00 96.50 98 PHE A O 1
ATOM 697 N N . ASP A 1 99 ? 4.680 6.437 10.358 1.00 97.62 99 ASP A N 1
ATOM 698 C CA . ASP A 1 99 ? 4.791 5.550 9.220 1.00 97.62 99 ASP A CA 1
ATOM 699 C C . ASP A 1 99 ? 6.218 5.045 9.028 1.00 97.62 99 ASP A C 1
ATOM 701 O O . ASP A 1 99 ? 7.227 5.738 9.226 1.00 97.62 99 ASP A O 1
ATOM 705 N N . VAL A 1 100 ? 6.298 3.795 8.590 1.00 97.12 100 VAL A N 1
ATOM 706 C CA . VAL A 1 100 ? 7.542 3.086 8.318 1.00 97.12 100 VAL A CA 1
ATOM 707 C C . VAL A 1 100 ? 7.568 2.703 6.849 1.00 97.12 100 VAL A C 1
ATOM 709 O O . VAL A 1 100 ? 6.786 1.870 6.399 1.00 97.12 100 VAL A O 1
ATOM 712 N N . LEU A 1 101 ? 8.526 3.257 6.115 1.00 96.06 101 LEU A N 1
ATOM 713 C CA . LEU A 1 101 ? 8.805 2.902 4.733 1.00 96.06 101 LEU A CA 1
ATOM 714 C C . LEU A 1 101 ? 10.109 2.108 4.623 1.00 96.06 101 LEU A C 1
ATOM 716 O O . LEU A 1 101 ? 11.187 2.571 5.004 1.00 96.06 101 LEU A O 1
ATOM 720 N N . VAL A 1 102 ? 10.016 0.935 4.012 1.00 94.62 102 VAL A N 1
ATOM 721 C CA . VAL A 1 102 ? 11.149 0.135 3.554 1.00 94.62 102 VAL A CA 1
ATOM 722 C C . VAL A 1 102 ? 11.170 0.195 2.027 1.00 94.62 102 VAL A C 1
ATOM 724 O O . VAL A 1 102 ? 10.324 -0.416 1.385 1.00 94.62 102 VAL A O 1
ATOM 727 N N . ALA A 1 103 ? 12.121 0.936 1.462 1.00 92.44 103 ALA A N 1
ATOM 728 C CA . ALA A 1 103 ? 12.171 1.286 0.042 1.00 92.44 103 ALA A CA 1
ATOM 729 C C . ALA A 1 103 ? 13.491 0.873 -0.632 1.00 92.44 103 ALA A C 1
ATOM 731 O O . ALA A 1 103 ? 14.502 0.618 0.034 1.00 92.44 103 ALA A O 1
ATOM 732 N N . ASP A 1 104 ? 13.524 0.897 -1.957 1.00 90.12 104 ASP A N 1
ATOM 733 C CA . ASP A 1 104 ? 14.750 0.961 -2.743 1.00 90.12 104 ASP A CA 1
ATOM 734 C C . ASP A 1 104 ? 15.410 2.352 -2.650 1.00 90.12 104 ASP A C 1
ATOM 736 O O . ASP A 1 104 ? 14.989 3.264 -1.924 1.00 90.12 104 ASP A O 1
ATOM 740 N N . ARG A 1 105 ? 16.523 2.547 -3.365 1.00 89.31 105 ARG A N 1
ATOM 741 C CA . ARG A 1 105 ? 17.216 3.848 -3.442 1.00 89.31 105 ARG A CA 1
ATOM 742 C C . ARG A 1 105 ? 16.301 4.930 -4.004 1.00 89.31 105 ARG A C 1
ATOM 744 O O . ARG A 1 105 ? 15.482 4.672 -4.871 1.00 89.31 105 ARG A O 1
ATOM 751 N N . ALA A 1 106 ? 16.536 6.175 -3.598 1.00 82.44 106 ALA A N 1
ATOM 752 C CA . ALA A 1 106 ? 15.734 7.330 -4.016 1.00 82.44 106 ALA A CA 1
ATOM 753 C C . ALA A 1 106 ? 15.516 7.499 -5.539 1.00 82.44 106 ALA A C 1
ATOM 755 O O . ALA A 1 106 ? 14.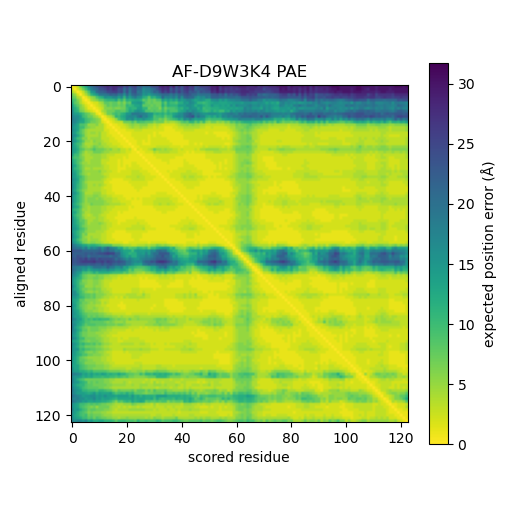451 7.980 -5.909 1.00 82.44 106 ALA A O 1
ATOM 756 N N . PRO A 1 107 ? 16.455 7.128 -6.439 1.00 85.69 107 PRO A N 1
ATOM 757 C CA . PRO A 1 107 ? 16.191 7.188 -7.878 1.00 85.69 107 PRO A CA 1
ATOM 758 C C . PRO A 1 107 ? 15.114 6.214 -8.360 1.00 85.69 107 PRO A C 1
ATOM 760 O O . PRO A 1 107 ? 14.557 6.451 -9.422 1.00 85.69 107 PRO A O 1
ATOM 763 N N . ARG A 1 108 ? 14.879 5.129 -7.616 1.00 87.44 108 ARG A N 1
ATOM 764 C CA . ARG A 1 108 ? 13.818 4.151 -7.853 1.00 87.44 108 ARG A CA 1
ATOM 765 C C . ARG A 1 108 ? 12.546 4.629 -7.165 1.00 87.44 108 ARG A C 1
ATOM 767 O O . ARG A 1 108 ? 11.617 5.055 -7.840 1.00 87.44 108 ARG A O 1
ATOM 774 N N . ASP A 1 109 ? 12.594 4.782 -5.846 1.00 91.50 109 ASP A N 1
ATOM 775 C CA . ASP A 1 109 ? 11.378 5.077 -5.086 1.00 91.50 109 ASP A CA 1
ATOM 776 C C . ASP A 1 109 ? 11.298 6.528 -4.648 1.00 91.50 109 ASP A C 1
ATOM 778 O O . ASP A 1 109 ? 12.053 7.000 -3.779 1.00 91.50 109 ASP A O 1
ATOM 782 N N . SER A 1 110 ? 10.315 7.218 -5.213 1.00 93.06 110 SER A N 1
ATOM 783 C CA . SER A 1 110 ? 10.059 8.630 -4.982 1.00 93.06 110 SER A CA 1
ATOM 784 C C . SER A 1 110 ? 8.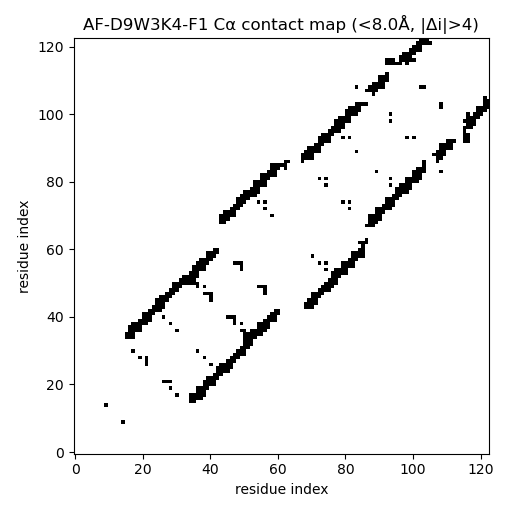960 8.824 -3.942 1.00 93.06 110 SER A C 1
ATOM 786 O O . SER A 1 110 ? 7.828 8.372 -4.114 1.00 93.06 110 SER A O 1
ATOM 788 N N . LEU A 1 111 ? 9.271 9.581 -2.888 1.00 92.19 111 LEU A N 1
ATOM 789 C CA . LEU A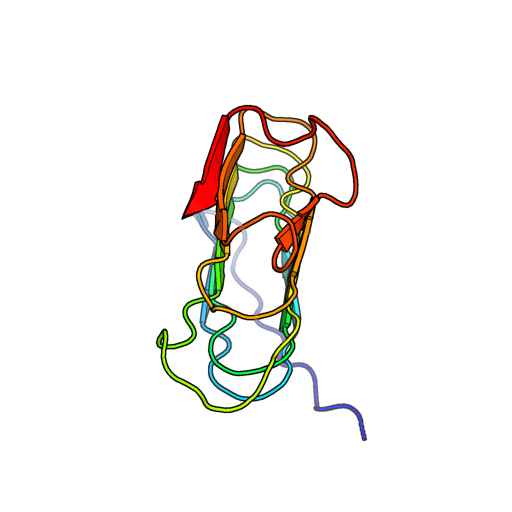 1 111 ? 8.251 10.099 -1.980 1.00 92.19 111 LEU A CA 1
ATOM 790 C C . LEU A 1 111 ? 7.540 11.274 -2.654 1.00 92.19 111 LEU A C 1
ATOM 792 O O . LEU A 1 111 ? 8.183 12.265 -3.006 1.00 92.19 111 LEU A O 1
ATOM 796 N N . VAL A 1 112 ? 6.226 11.157 -2.846 1.00 89.75 112 VAL A N 1
ATOM 797 C CA . VAL A 1 112 ? 5.398 12.192 -3.489 1.00 89.75 112 VAL A CA 1
ATOM 798 C C . VAL A 1 112 ? 5.381 13.464 -2.645 1.00 89.75 112 VAL A C 1
ATOM 800 O O . VAL A 1 112 ? 5.458 14.568 -3.184 1.00 89.75 112 VAL A O 1
ATOM 803 N N . LEU A 1 113 ? 5.335 13.304 -1.323 1.00 83.81 113 LEU A N 1
ATOM 804 C CA . LEU A 1 113 ? 5.480 14.383 -0.361 1.00 83.81 113 LEU A CA 1
ATOM 805 C C . LEU A 1 113 ? 6.683 14.082 0.545 1.00 83.81 113 LEU A C 1
ATOM 807 O O . LEU A 1 113 ? 6.772 12.994 1.115 1.00 83.81 113 LEU A O 1
ATOM 811 N N . PRO A 1 114 ? 7.647 15.009 0.672 1.00 74.12 114 PRO A N 1
ATOM 812 C CA . PRO A 1 114 ? 8.780 14.799 1.558 1.00 74.12 114 PRO A CA 1
ATOM 813 C C . PRO A 1 114 ? 8.313 14.809 3.019 1.00 74.12 114 PRO A C 1
ATOM 815 O O . PRO A 1 114 ? 7.481 15.628 3.400 1.00 74.12 114 PRO A O 1
ATOM 818 N N . ASN A 1 115 ? 8.912 13.947 3.844 1.00 79.25 115 ASN A N 1
ATOM 819 C CA . ASN A 1 115 ? 8.666 13.851 5.290 1.00 79.25 115 ASN A CA 1
ATOM 820 C C . ASN A 1 115 ? 7.235 13.457 5.695 1.00 79.25 115 ASN A C 1
ATOM 822 O O . ASN A 1 115 ? 6.830 13.772 6.806 1.00 79.25 115 ASN A O 1
ATOM 826 N N . THR A 1 116 ? 6.481 12.782 4.827 1.00 85.94 116 THR A N 1
ATOM 827 C CA . THR A 1 116 ? 5.223 12.124 5.230 1.00 85.94 116 THR A CA 1
ATOM 828 C C . THR A 1 116 ? 5.433 10.684 5.667 1.00 85.94 116 THR A C 1
ATOM 830 O O . THR A 1 116 ? 4.458 9.993 5.859 1.00 85.94 116 THR A O 1
ATOM 833 N N . CYS A 1 117 ? 6.675 10.198 5.687 1.00 92.88 117 CYS A N 1
ATOM 834 C CA . CYS A 1 117 ? 7.027 8.900 6.244 1.00 92.88 117 CYS A CA 1
ATOM 835 C C . CYS A 1 117 ? 8.110 9.160 7.293 1.00 92.88 117 CYS A C 1
ATOM 837 O O . CYS A 1 117 ? 9.193 9.653 6.953 1.00 92.88 117 CYS A O 1
ATOM 839 N N . GLU A 1 118 ? 7.816 8.876 8.554 1.00 95.06 118 GLU A N 1
ATOM 840 C CA . GLU A 1 118 ? 8.632 9.252 9.712 1.00 95.06 118 GLU A CA 1
ATOM 841 C C . GLU A 1 118 ? 9.922 8.434 9.777 1.00 95.06 118 GLU A C 1
ATOM 843 O O . GLU A 1 118 ? 10.972 8.943 10.184 1.00 95.06 118 GLU A O 1
ATOM 848 N N . PHE A 1 119 ? 9.864 7.174 9.342 1.00 94.88 119 PHE A N 1
ATOM 849 C CA . PHE A 1 119 ? 11.024 6.305 9.225 1.00 94.88 119 PHE A CA 1
ATOM 850 C C . PHE A 1 119 ? 11.159 5.763 7.805 1.00 94.88 119 PHE A C 1
ATOM 852 O O . PHE A 1 119 ? 10.265 5.096 7.297 1.00 94.88 119 PHE A O 1
ATOM 859 N N . VAL A 1 120 ? 12.312 5.999 7.174 1.00 94.62 120 VAL A N 1
ATOM 860 C CA . VAL A 1 120 ? 12.600 5.511 5.820 1.00 94.62 120 VAL A CA 1
ATOM 861 C C . VAL A 1 120 ? 13.912 4.738 5.814 1.00 94.62 120 VAL A C 1
ATOM 863 O O . VAL A 1 120 ? 14.982 5.306 6.043 1.00 94.62 120 VAL A O 1
ATOM 866 N N . GLN A 1 121 ? 13.844 3.448 5.498 1.00 94.31 121 GLN A N 1
ATOM 867 C CA . GLN A 1 121 ? 15.007 2.595 5.275 1.00 94.31 121 GLN A CA 1
ATOM 868 C C . GLN A 1 121 ? 15.168 2.308 3.782 1.00 94.31 121 GLN A C 1
ATOM 870 O O . GLN A 1 121 ? 14.242 1.810 3.151 1.00 94.31 121 GLN A O 1
ATOM 875 N N . ARG A 1 122 ? 16.354 2.593 3.226 1.00 91.19 122 ARG A N 1
ATOM 876 C CA . ARG A 1 122 ? 16.675 2.377 1.804 1.00 91.19 122 ARG A CA 1
ATOM 877 C C . ARG A 1 122 ? 17.834 1.395 1.612 1.00 91.19 122 ARG A C 1
ATOM 879 O O . ARG A 1 122 ? 18.729 1.360 2.458 1.00 91.19 122 ARG A O 1
ATOM 886 N N . PHE A 1 123 ? 17.833 0.647 0.503 1.00 84.62 123 PHE A N 1
ATOM 887 C CA . PHE A 1 123 ? 18.836 -0.381 0.153 1.00 84.62 123 PHE A CA 1
ATOM 888 C C . PHE A 1 123 ? 19.498 -0.125 -1.212 1.00 84.62 123 PHE A C 1
ATOM 890 O O . PHE A 1 123 ? 18.798 0.355 -2.120 1.00 84.62 123 PHE A O 1
#

Mean predicted aligned error: 5.96 Å

Radius of gyration: 14.12 Å; Cα contacts (8 Å, |Δi|>4): 338; chains: 1; bounding box: 40×26×36 Å

Solvent-accessible surface area (backbone atoms only — not comparable to full-atom values): 6590 Å² total; per-residue (Å²): 134,83,78,83,82,84,85,84,86,76,73,78,78,89,66,71,64,48,78,47,77,62,47,71,50,68,48,76,49,75,42,94,43,64,51,25,36,41,42,34,43,31,43,48,48,24,37,44,33,38,15,52,14,48,22,35,43,33,42,64,36,70,77,71,65,96,63,84,38,45,38,38,41,35,31,43,31,31,44,27,39,38,36,47,58,43,84,31,46,30,40,36,36,41,38,60,59,67,18,40,35,41,33,37,41,66,92,30,38,38,62,78,50,85,84,30,42,78,38,77,48,67,97

Secondary structure (DSSP, 8-state):
----PPP----STT---EEEE--BSS-EEE--SSS-EEEE--BSS-EEE--SS--EEEE---TT-SS----EEE--SS--EEEE-SSS--EEE--SS--EEEE--TTTSEESSTTSSSEEEE-

Foldseek 3Di:
DDPDDDDDDDDPPPDQEAEDACAEEEEEDEDADQHEYEYEGHYAAYEAYAYQHAYEADDDYPLDDPDAYEYEEEQAHYEYEYEARHQHQYEYANYHYAYAYEHEDCRRYPDPDPPNHVHYHYD